Protein AF-A0A521HT39-F1 (afdb_monomer)

Structure (mmCIF, N/CA/C/O backbone):
data_AF-A0A521HT39-F1
#
_entry.id   AF-A0A521HT39-F1
#
loop_
_atom_site.group_PDB
_atom_site.id
_atom_site.type_symbol
_atom_site.label_atom_id
_atom_site.label_alt_id
_atom_site.label_comp_id
_atom_site.label_asym_id
_atom_site.label_entity_id
_atom_site.label_seq_id
_atom_site.pdbx_PDB_ins_code
_atom_site.Cartn_x
_atom_site.Cartn_y
_atom_site.Cartn_z
_atom_site.occupancy
_atom_site.B_iso_or_equiv
_atom_site.auth_seq_id
_atom_site.auth_comp_id
_atom_site.auth_asym_id
_atom_site.auth_atom_id
_atom_site.pdbx_PDB_model_num
ATOM 1 N N . ALA A 1 1 ? -2.090 -10.383 2.179 1.00 93.12 1 ALA A N 1
ATOM 2 C CA . ALA A 1 1 ? -1.830 -10.286 0.728 1.00 93.12 1 ALA A CA 1
ATOM 3 C C . ALA A 1 1 ? -0.849 -9.140 0.481 1.00 93.12 1 ALA A C 1
ATOM 5 O O . ALA A 1 1 ? -0.624 -8.365 1.406 1.00 93.12 1 ALA A O 1
ATOM 6 N N . LEU A 1 2 ? -0.235 -9.065 -0.701 1.00 97.25 2 LEU A N 1
ATOM 7 C CA . LEU A 1 2 ? 0.604 -7.942 -1.133 1.00 97.25 2 LEU A CA 1
ATOM 8 C C . LEU A 1 2 ? -0.141 -7.148 -2.207 1.00 97.25 2 LEU A C 1
ATOM 10 O O . LEU A 1 2 ? -0.642 -7.731 -3.161 1.00 97.25 2 LEU A O 1
ATOM 14 N N . TYR A 1 3 ? -0.168 -5.828 -2.072 1.00 98.06 3 TYR A N 1
ATOM 15 C CA . TYR A 1 3 ? -0.717 -4.931 -3.082 1.00 98.06 3 TYR A CA 1
ATOM 16 C C . TYR A 1 3 ? 0.444 -4.079 -3.578 1.00 98.06 3 TYR A C 1
ATOM 18 O O . TYR A 1 3 ? 1.087 -3.383 -2.793 1.00 98.06 3 TYR A O 1
ATOM 26 N N . ALA A 1 4 ? 0.765 -4.206 -4.859 1.00 98.00 4 ALA A N 1
ATOM 27 C 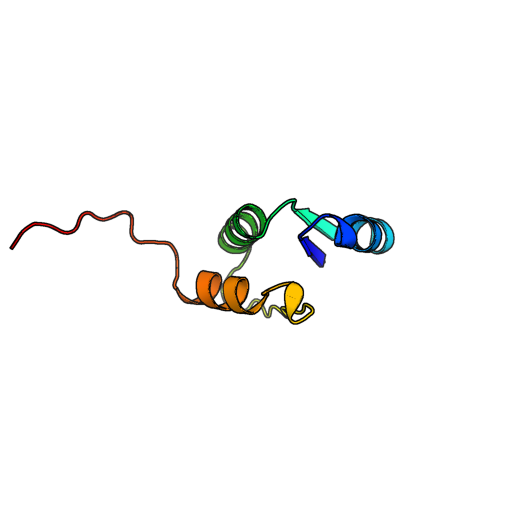CA . ALA A 1 4 ? 1.862 -3.504 -5.509 1.00 98.00 4 ALA A CA 1
ATOM 28 C C . ALA A 1 4 ? 1.285 -2.504 -6.509 1.00 98.00 4 ALA A C 1
ATOM 30 O O . ALA A 1 4 ? 0.298 -2.813 -7.170 1.00 98.00 4 ALA A O 1
ATOM 31 N N . VAL A 1 5 ? 1.877 -1.319 -6.628 1.00 98.06 5 VAL A N 1
ATOM 32 C CA . VAL A 1 5 ? 1.379 -0.278 -7.530 1.00 98.06 5 VAL A CA 1
ATOM 33 C C . VAL A 1 5 ? 2.505 0.384 -8.311 1.00 98.06 5 VAL A C 1
ATOM 35 O O . VAL A 1 5 ? 3.560 0.707 -7.761 1.00 98.06 5 VAL A O 1
ATOM 38 N N . GLY A 1 6 ? 2.258 0.601 -9.601 1.00 95.69 6 GLY A N 1
ATOM 39 C CA . GLY A 1 6 ? 3.191 1.212 -10.540 1.00 95.69 6 GLY A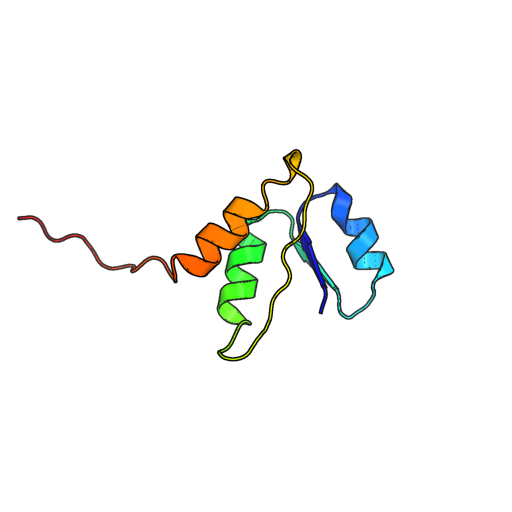 CA 1
ATOM 40 C C . GLY A 1 6 ? 4.082 0.188 -11.242 1.00 95.69 6 GLY A C 1
ATOM 41 O O . GLY A 1 6 ? 4.352 -0.895 -10.718 1.00 95.69 6 GLY A O 1
ATOM 42 N N . GLU A 1 7 ? 4.543 0.544 -12.438 1.00 91.25 7 GLU A N 1
ATOM 43 C CA . GLU A 1 7 ? 5.211 -0.345 -13.402 1.00 91.25 7 GLU A CA 1
ATOM 44 C C . GLU A 1 7 ? 6.361 -1.167 -12.798 1.00 91.25 7 GLU A C 1
ATOM 46 O O . GLU A 1 7 ? 6.383 -2.392 -12.900 1.00 91.25 7 GLU A O 1
ATOM 51 N N . LEU A 1 8 ? 7.270 -0.515 -12.067 1.00 90.31 8 LEU A N 1
ATOM 52 C CA . LEU A 1 8 ? 8.462 -1.162 -11.504 1.00 90.31 8 LEU A CA 1
ATOM 53 C C . LEU A 1 8 ? 8.155 -2.189 -10.400 1.00 90.31 8 LEU A C 1
ATOM 55 O O . LEU A 1 8 ? 9.026 -2.971 -10.023 1.00 90.31 8 LEU A O 1
ATOM 59 N N . SER A 1 9 ? 6.935 -2.188 -9.859 1.00 92.56 9 SER A N 1
ATOM 60 C CA . SER A 1 9 ? 6.535 -3.087 -8.774 1.00 92.56 9 SER A CA 1
ATOM 61 C C . SER A 1 9 ? 5.903 -4.401 -9.257 1.00 92.56 9 SER A C 1
ATOM 63 O O . SER A 1 9 ? 5.665 -5.288 -8.434 1.00 92.56 9 SER A O 1
ATOM 65 N N . ASP A 1 10 ? 5.688 -4.577 -10.568 1.00 93.81 10 ASP A N 1
ATOM 66 C CA . ASP A 1 10 ? 5.117 -5.813 -11.132 1.00 93.81 10 ASP A CA 1
ATOM 67 C C . ASP A 1 10 ? 6.003 -7.032 -10.826 1.00 93.81 10 ASP A C 1
ATOM 69 O O . ASP A 1 10 ? 5.534 -8.059 -10.336 1.00 93.81 10 ASP A O 1
ATOM 73 N N . ALA A 1 11 ? 7.322 -6.892 -10.990 1.00 94.31 11 ALA A N 1
ATOM 74 C CA . ALA A 1 11 ? 8.270 -7.961 -10.675 1.00 94.31 11 ALA A CA 1
ATOM 75 C C . ALA A 1 11 ? 8.190 -8.410 -9.201 1.00 94.31 11 ALA A C 1
ATOM 77 O O . ALA A 1 11 ? 8.282 -9.604 -8.911 1.00 94.31 11 ALA A O 1
ATOM 78 N N . MET A 1 12 ? 7.960 -7.475 -8.271 1.00 94.25 12 MET A N 1
ATOM 79 C CA . MET A 1 12 ? 7.773 -7.781 -6.849 1.00 94.25 12 MET A CA 1
ATOM 80 C C . MET A 1 12 ? 6.479 -8.570 -6.615 1.00 94.25 12 MET A C 1
ATOM 82 O O . MET A 1 12 ? 6.495 -9.555 -5.876 1.00 94.25 12 MET A O 1
ATOM 86 N N . ALA A 1 13 ? 5.373 -8.170 -7.250 1.00 96.38 13 ALA A N 1
ATOM 87 C CA . ALA A 1 13 ? 4.107 -8.893 -7.153 1.00 96.38 13 ALA A CA 1
ATOM 88 C C . ALA A 1 13 ? 4.248 -10.328 -7.682 1.00 96.38 13 ALA A C 1
ATOM 90 O O . ALA A 1 13 ? 3.872 -11.279 -6.997 1.00 96.38 13 ALA A O 1
ATOM 91 N N . ARG A 1 14 ? 4.880 -10.498 -8.849 1.00 95.38 14 ARG A N 1
ATOM 92 C CA . ARG A 1 14 ? 5.150 -11.820 -9.434 1.00 95.38 14 ARG A CA 1
ATOM 93 C C . ARG A 1 14 ? 5.999 -12.696 -8.516 1.00 95.38 14 ARG A C 1
ATOM 95 O O . ARG A 1 14 ? 5.662 -13.860 -8.319 1.00 95.38 14 ARG A O 1
ATOM 102 N N . ALA A 1 15 ? 7.058 -12.141 -7.925 1.00 97.12 15 ALA A N 1
ATOM 103 C CA . ALA A 1 15 ? 7.932 -12.871 -7.007 1.00 97.12 15 ALA A C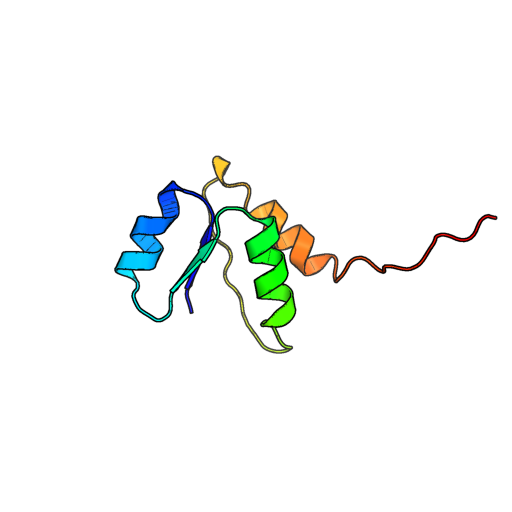A 1
ATOM 104 C C . ALA A 1 15 ? 7.230 -13.271 -5.696 1.00 97.12 15 ALA A C 1
ATOM 106 O O . ALA A 1 15 ? 7.522 -14.326 -5.139 1.00 97.12 15 ALA A O 1
ATOM 107 N N . PHE A 1 16 ? 6.289 -12.459 -5.204 1.00 97.06 16 PHE A N 1
ATOM 108 C CA . PHE A 1 16 ? 5.499 -12.777 -4.010 1.00 97.06 16 PHE A CA 1
ATOM 109 C C . PHE A 1 16 ? 4.466 -13.892 -4.257 1.00 97.06 16 PHE A C 1
ATOM 111 O O . PHE A 1 16 ? 4.069 -14.596 -3.324 1.00 97.06 16 PHE A O 1
ATOM 118 N N . GLY A 1 17 ? 4.042 -14.077 -5.508 1.00 96.25 17 GLY A N 1
ATOM 119 C CA . GLY A 1 17 ? 3.185 -15.178 -5.936 1.00 96.25 17 GLY A CA 1
ATOM 120 C C . GLY A 1 17 ? 1.690 -14.899 -5.778 1.00 96.25 17 GLY A C 1
ATOM 121 O O . GLY A 1 17 ? 1.240 -13.757 -5.790 1.00 96.25 17 GLY A O 1
ATOM 122 N N . SER A 1 18 ? 0.892 -15.959 -5.624 1.00 95.94 18 SER A N 1
ATOM 123 C CA . SER A 1 18 ? -0.578 -15.930 -5.767 1.00 95.94 18 SER A CA 1
ATOM 124 C C . SER A 1 18 ? -1.331 -15.016 -4.796 1.00 95.94 18 SER A C 1
ATOM 126 O O . SER A 1 18 ? -2.497 -14.708 -5.017 1.00 95.94 18 SER A O 1
ATOM 128 N N . ARG A 1 19 ? -0.682 -14.578 -3.713 1.00 96.25 19 ARG A N 1
ATOM 129 C CA . ARG A 1 19 ? -1.256 -13.641 -2.737 1.00 96.25 19 ARG A CA 1
ATOM 130 C C . ARG A 1 19 ? -0.905 -12.181 -3.029 1.00 96.25 19 ARG A C 1
ATOM 132 O O . ARG A 1 19 ? -1.128 -11.344 -2.151 1.00 96.25 19 ARG A O 1
ATOM 139 N N . ALA A 1 20 ? -0.315 -11.881 -4.184 1.00 97.50 20 ALA A N 1
ATOM 140 C CA . ALA A 1 20 ? -0.053 -10.525 -4.635 1.00 97.50 20 ALA A CA 1
ATOM 141 C C . ALA A 1 20 ? -1.033 -10.081 -5.718 1.00 97.50 20 ALA A C 1
ATOM 143 O O . ALA A 1 20 ? -1.452 -10.868 -6.565 1.00 97.50 20 ALA A O 1
ATOM 144 N N . ARG A 1 21 ? -1.333 -8.786 -5.715 1.00 97.56 21 ARG A N 1
ATOM 145 C CA . ARG A 1 21 ? -2.082 -8.104 -6.763 1.00 97.56 21 ARG A CA 1
ATOM 146 C C . ARG A 1 21 ? -1.329 -6.840 -7.160 1.00 97.56 21 ARG A C 1
ATOM 148 O O . ARG A 1 21 ? -0.951 -6.048 -6.297 1.00 97.56 21 ARG A O 1
ATOM 155 N N . HIS A 1 22 ? -1.077 -6.683 -8.455 1.00 98.06 22 HIS A N 1
ATOM 156 C CA . HIS A 1 22 ? -0.464 -5.484 -9.023 1.00 98.06 22 HIS A CA 1
ATOM 157 C C . HIS A 1 22 ? -1.542 -4.538 -9.559 1.00 98.06 22 HIS A C 1
ATOM 159 O O . HIS A 1 22 ? -2.579 -4.986 -10.051 1.00 98.06 22 HIS A O 1
ATOM 165 N N . PHE A 1 23 ? -1.288 -3.241 -9.437 1.00 98.00 23 PHE A N 1
ATOM 166 C CA . PHE A 1 23 ? -2.135 -2.156 -9.907 1.00 98.00 23 PHE A CA 1
ATOM 167 C C . PHE A 1 23 ? -1.304 -1.196 -10.756 1.00 98.00 23 PHE A C 1
ATOM 169 O O . PHE A 1 23 ? -0.159 -0.874 -10.422 1.00 98.00 23 PHE A O 1
ATOM 176 N N . ALA A 1 24 ? -1.889 -0.708 -11.848 1.00 96.44 24 ALA A N 1
ATOM 177 C CA . ALA A 1 24 ? -1.213 0.237 -12.732 1.00 96.44 24 ALA A CA 1
ATOM 178 C C . ALA A 1 24 ? -0.989 1.598 -12.048 1.00 96.44 24 ALA A C 1
ATOM 180 O O . ALA A 1 24 ? 0.059 2.216 -12.234 1.00 96.44 24 ALA A O 1
ATOM 181 N N . ASP A 1 25 ? -1.937 2.029 -11.213 1.00 96.44 25 ASP A N 1
ATOM 182 C CA . ASP A 1 25 ? -1.941 3.341 -10.570 1.00 96.44 25 ASP A CA 1
ATOM 183 C C . ASP A 1 25 ? -2.517 3.301 -9.143 1.00 96.44 25 ASP A C 1
ATOM 185 O O . ASP A 1 25 ? -3.090 2.310 -8.685 1.00 96.44 25 ASP A O 1
ATOM 189 N N . GLN A 1 26 ? -2.321 4.399 -8.407 1.00 97.44 26 GLN A N 1
ATOM 190 C CA . GLN A 1 26 ? -2.776 4.502 -7.020 1.00 97.44 26 GLN A CA 1
ATOM 191 C C . GLN A 1 26 ? -4.302 4.545 -6.901 1.00 97.44 26 GLN A C 1
ATOM 193 O O . GLN A 1 26 ? -4.823 4.086 -5.891 1.00 97.44 26 GLN A O 1
ATOM 198 N N . ALA A 1 27 ? -5.019 5.067 -7.900 1.00 96.75 27 ALA A N 1
ATOM 199 C CA . ALA A 1 27 ? -6.473 5.196 -7.841 1.00 96.75 27 ALA A CA 1
ATOM 200 C C . ALA A 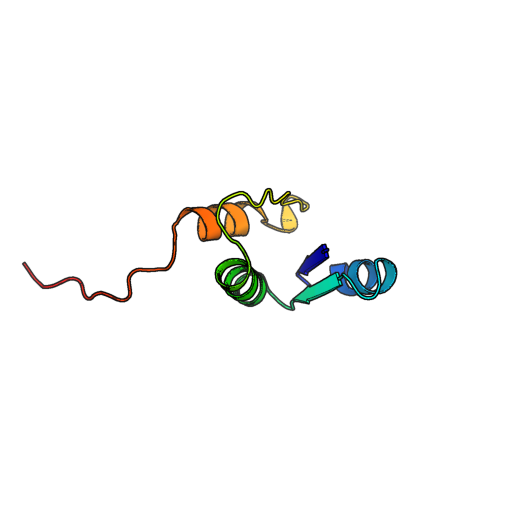1 27 ? -7.139 3.814 -7.815 1.00 96.75 27 ALA A C 1
ATOM 202 O O . ALA A 1 27 ? -7.897 3.508 -6.897 1.00 96.75 27 ALA A O 1
ATOM 203 N N . THR A 1 28 ? -6.754 2.943 -8.746 1.00 97.62 28 THR A N 1
ATOM 204 C CA . THR A 1 28 ? -7.234 1.556 -8.823 1.00 97.62 28 THR A CA 1
ATOM 205 C C . THR A 1 28 ? -6.836 0.729 -7.597 1.00 97.62 28 THR A C 1
ATOM 207 O O . THR A 1 28 ? -7.622 -0.094 -7.123 1.00 97.62 28 THR A O 1
ATOM 210 N N . LEU A 1 29 ? -5.648 0.974 -7.028 1.00 97.94 29 LEU A N 1
ATOM 211 C CA . LEU A 1 29 ? -5.245 0.391 -5.744 1.00 97.94 29 LEU A CA 1
ATOM 212 C C . LEU A 1 29 ? -6.173 0.838 -4.602 1.00 97.94 29 LEU A C 1
ATOM 214 O O . LEU A 1 29 ? -6.635 0.005 -3.823 1.00 97.94 29 LEU A O 1
ATOM 218 N N . ILE A 1 30 ? -6.424 2.144 -4.478 1.00 97.50 30 ILE A N 1
ATOM 219 C CA . ILE A 1 30 ? -7.250 2.718 -3.408 1.00 97.50 30 ILE A CA 1
ATOM 220 C C . ILE A 1 30 ? -8.677 2.178 -3.490 1.00 97.50 30 ILE A C 1
ATOM 222 O O . ILE A 1 30 ? -9.228 1.783 -2.465 1.00 97.50 30 ILE A O 1
ATOM 226 N N . GLU A 1 31 ? -9.267 2.121 -4.684 1.00 96.94 31 GLU A N 1
ATOM 227 C CA . GLU A 1 31 ? -10.607 1.563 -4.892 1.00 96.94 31 GLU A CA 1
ATOM 228 C C . GLU A 1 31 ? -10.701 0.109 -4.420 1.00 96.94 31 GLU A C 1
ATOM 230 O O . GLU A 1 31 ? -11.611 -0.234 -3.664 1.00 96.94 31 GLU A O 1
ATOM 235 N N . ALA A 1 32 ? -9.727 -0.730 -4.788 1.00 96.75 32 ALA A N 1
ATOM 236 C CA . ALA A 1 32 ? -9.682 -2.115 -4.326 1.00 96.75 32 ALA A CA 1
ATOM 237 C C . ALA A 1 32 ? -9.541 -2.205 -2.800 1.00 96.75 32 ALA A C 1
ATOM 239 O O . ALA A 1 32 ? -10.288 -2.934 -2.151 1.00 96.75 32 ALA A O 1
ATOM 240 N N . LEU A 1 33 ? -8.637 -1.420 -2.206 1.00 96.50 33 LEU A N 1
ATOM 241 C CA . LEU A 1 33 ? -8.447 -1.400 -0.755 1.00 96.50 33 LEU A CA 1
ATOM 242 C C . LEU A 1 33 ? -9.710 -0.946 -0.014 1.00 96.50 33 LEU A C 1
ATOM 244 O O . LEU A 1 33 ? -10.032 -1.522 1.018 1.00 96.50 33 LEU A O 1
ATOM 248 N N . ARG A 1 34 ? -10.467 0.030 -0.528 1.00 94.69 34 ARG A N 1
ATOM 249 C CA . ARG A 1 34 ? -11.733 0.457 0.094 1.00 94.69 34 ARG A CA 1
ATOM 250 C C . ARG A 1 34 ? -12.800 -0.635 0.107 1.00 94.69 34 ARG A C 1
ATOM 252 O O . ARG A 1 34 ? -13.594 -0.669 1.039 1.00 94.69 34 ARG A O 1
ATOM 259 N N . GLY A 1 35 ? -12.838 -1.488 -0.915 1.00 93.62 35 GLY A N 1
ATOM 260 C CA . GLY A 1 35 ? -13.787 -2.602 -0.982 1.00 93.62 35 GLY A CA 1
ATOM 261 C C . GLY A 1 35 ? -13.395 -3.802 -0.117 1.00 93.62 35 GLY A C 1
ATOM 262 O O . GLY A 1 35 ? -14.258 -4.592 0.256 1.00 93.62 35 GLY A O 1
ATOM 263 N N . GLU A 1 36 ? -12.106 -3.950 0.191 1.00 94.25 36 GLU A N 1
ATOM 264 C CA . GLU A 1 36 ? -11.560 -5.143 0.848 1.00 94.25 36 GLU A CA 1
ATOM 265 C C . GLU A 1 36 ? -11.187 -4.916 2.323 1.00 94.25 36 GLU A C 1
ATOM 267 O O . GLU A 1 36 ? -11.208 -5.862 3.113 1.00 94.25 36 GLU A O 1
ATOM 272 N N . LEU A 1 37 ? -10.844 -3.683 2.713 1.00 93.38 37 LEU A N 1
ATOM 273 C CA . LEU A 1 37 ? -10.504 -3.351 4.094 1.00 93.38 37 LEU A CA 1
ATOM 274 C C . LEU A 1 37 ? -11.759 -3.291 4.969 1.00 93.38 37 LEU A C 1
ATOM 276 O O . LEU A 1 37 ? -12.707 -2.557 4.700 1.00 93.38 37 LEU A O 1
ATOM 280 N N . VAL A 1 38 ? -11.710 -4.012 6.081 1.00 92.25 38 VAL A N 1
ATOM 281 C CA . VAL A 1 38 ? -12.713 -4.017 7.143 1.00 92.25 38 VAL A CA 1
ATOM 282 C C . VAL A 1 38 ? -12.103 -3.561 8.467 1.00 92.25 38 VAL A C 1
ATOM 284 O O . VAL A 1 38 ? -10.881 -3.542 8.657 1.00 92.25 38 VAL A O 1
ATOM 287 N N . ALA A 1 39 ? -12.967 -3.197 9.416 1.00 91.81 39 ALA A N 1
ATOM 288 C CA . ALA A 1 39 ? -12.543 -2.845 10.765 1.00 91.81 39 ALA A CA 1
ATOM 289 C C . ALA A 1 39 ? -11.680 -3.963 11.381 1.00 91.81 39 ALA A C 1
ATOM 291 O O . ALA A 1 39 ? -12.016 -5.144 11.306 1.00 91.81 39 ALA A O 1
ATOM 292 N N . GLY A 1 40 ? -10.555 -3.579 11.987 1.00 93.44 40 GLY A N 1
ATOM 293 C CA . GLY A 1 40 ? -9.583 -4.510 12.565 1.00 93.44 40 GLY A CA 1
ATOM 294 C C . GLY A 1 40 ? -8.469 -4.957 11.612 1.00 93.44 40 GLY A C 1
ATOM 295 O O . GLY A 1 40 ? -7.480 -5.526 12.076 1.00 93.44 40 GLY A O 1
ATOM 296 N N . ASN A 1 41 ? -8.547 -4.668 10.307 1.00 94.44 41 ASN A N 1
ATOM 297 C CA . ASN A 1 41 ? -7.381 -4.842 9.445 1.00 94.44 41 ASN A CA 1
ATOM 298 C C . ASN A 1 41 ? -6.258 -3.874 9.838 1.00 94.44 41 ASN A C 1
ATOM 300 O O . ASN A 1 41 ? -6.485 -2.699 10.113 1.00 94.44 41 ASN A O 1
ATOM 304 N N . THR A 1 42 ? -5.023 -4.373 9.811 1.00 96.00 42 THR A N 1
ATOM 305 C CA . THR A 1 42 ? -3.813 -3.554 9.919 1.00 96.00 42 THR A CA 1
ATOM 306 C C . THR A 1 42 ? -3.115 -3.552 8.567 1.00 96.00 42 THR A C 1
ATOM 308 O O . THR A 1 42 ? -2.797 -4.617 8.036 1.00 96.00 42 THR A O 1
ATOM 311 N N . LEU A 1 43 ? -2.878 -2.364 8.011 1.00 96.56 43 LEU A N 1
ATOM 312 C CA . LEU A 1 43 ? -2.224 -2.180 6.718 1.00 96.5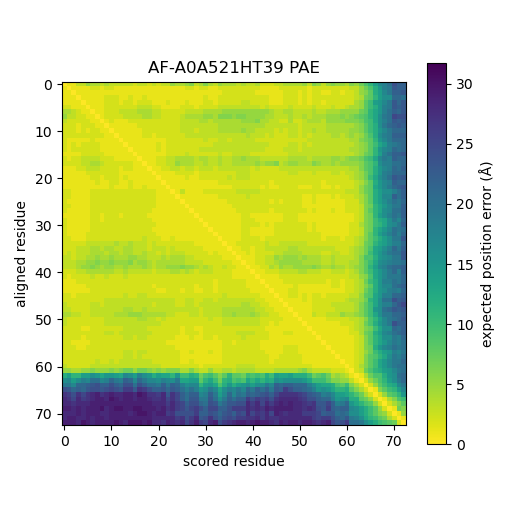6 43 LEU A CA 1
ATOM 313 C C . LEU A 1 43 ? -0.889 -1.452 6.899 1.00 96.56 43 LEU A C 1
ATOM 315 O O . LEU A 1 43 ? -0.835 -0.386 7.508 1.00 96.56 43 LEU A O 1
ATOM 319 N N . LEU A 1 44 ? 0.179 -2.008 6.327 1.00 97.94 44 LEU A N 1
ATOM 320 C CA . LEU A 1 44 ? 1.465 -1.327 6.191 1.00 97.94 44 LEU A CA 1
ATOM 321 C C . LEU A 1 44 ? 1.579 -0.756 4.779 1.00 97.94 44 LEU A C 1
ATOM 323 O O . LEU A 1 44 ? 1.581 -1.507 3.805 1.00 97.94 44 LEU A O 1
ATOM 327 N N . ILE A 1 45 ? 1.728 0.562 4.677 1.00 97.31 45 ILE A N 1
ATOM 328 C CA . ILE A 1 45 ? 1.955 1.253 3.407 1.00 97.31 45 ILE A CA 1
ATOM 329 C C . ILE A 1 45 ? 3.422 1.674 3.340 1.00 97.31 45 ILE A C 1
ATOM 331 O O . ILE A 1 45 ? 3.942 2.326 4.246 1.00 97.31 45 ILE A O 1
ATOM 335 N N . LYS A 1 46 ? 4.108 1.300 2.255 1.00 96.25 46 LYS A N 1
ATOM 336 C CA . LYS A 1 46 ? 5.519 1.629 2.043 1.00 96.25 46 LYS A CA 1
ATOM 337 C C . LYS A 1 46 ? 5.786 1.983 0.586 1.00 96.25 46 LYS A C 1
ATOM 339 O O . LYS A 1 46 ? 5.364 1.282 -0.321 1.00 96.25 46 LYS A O 1
ATOM 344 N N . GLY A 1 47 ? 6.580 3.029 0.381 1.00 95.50 47 GLY A N 1
ATOM 345 C CA . GLY A 1 47 ? 7.168 3.370 -0.913 1.00 95.50 47 GLY A CA 1
ATOM 346 C C . GLY A 1 47 ? 8.428 4.211 -0.752 1.00 95.50 47 GLY A C 1
ATOM 347 O O . GLY A 1 47 ? 8.829 4.541 0.372 1.00 95.50 47 GLY A O 1
ATOM 348 N N . SER A 1 48 ? 9.074 4.529 -1.871 1.00 94.81 48 SER A N 1
ATOM 349 C CA . SER A 1 48 ? 10.115 5.559 -1.915 1.00 94.81 48 SER A CA 1
ATOM 350 C C . SER A 1 48 ? 9.478 6.955 -1.871 1.00 94.81 48 SER A C 1
ATOM 352 O O . SER A 1 48 ? 8.274 7.086 -2.085 1.00 94.81 48 SER A O 1
ATOM 354 N N . ARG A 1 49 ? 10.275 8.012 -1.656 1.00 93.94 49 ARG A N 1
ATOM 355 C CA . ARG A 1 49 ? 9.774 9.399 -1.744 1.00 93.94 49 ARG A CA 1
ATOM 356 C C . ARG A 1 49 ? 9.135 9.699 -3.108 1.00 93.94 49 ARG A C 1
ATOM 358 O O . ARG A 1 49 ? 8.089 10.326 -3.159 1.00 93.94 49 ARG A O 1
ATOM 365 N N . GLY A 1 50 ? 9.718 9.189 -4.197 1.00 93.56 50 GLY A N 1
ATOM 366 C CA . GLY A 1 50 ? 9.1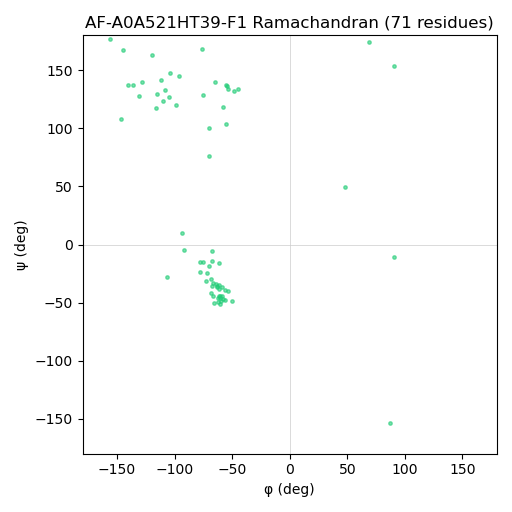74 9.363 -5.549 1.00 93.56 50 GLY A CA 1
ATOM 367 C C . GLY A 1 50 ? 7.880 8.585 -5.805 1.00 93.56 50 GLY A C 1
ATOM 368 O O . GLY A 1 50 ? 7.138 8.921 -6.718 1.00 93.56 50 GLY A O 1
ATOM 369 N N . SER A 1 51 ? 7.583 7.571 -4.988 1.00 94.19 51 SER A N 1
ATOM 370 C CA . SER A 1 51 ? 6.356 6.777 -5.102 1.00 94.19 51 SER A CA 1
ATOM 371 C C . SER A 1 51 ? 5.124 7.485 -4.532 1.00 94.19 51 SER A C 1
ATOM 373 O O . SER A 1 51 ? 4.022 7.025 -4.806 1.00 94.19 51 SER A O 1
ATOM 375 N N . ALA A 1 52 ? 5.295 8.552 -3.738 1.00 96.81 52 ALA A N 1
ATOM 376 C CA . ALA A 1 52 ? 4.212 9.340 -3.138 1.00 96.81 52 ALA A CA 1
ATOM 377 C C . ALA A 1 52 ? 3.121 8.483 -2.451 1.00 96.81 52 ALA A C 1
ATOM 379 O O . ALA A 1 52 ? 1.933 8.608 -2.746 1.00 96.81 52 ALA A O 1
ATOM 380 N N . MET A 1 53 ? 3.533 7.541 -1.591 1.00 97.25 53 MET A N 1
ATOM 381 C CA . MET A 1 53 ? 2.614 6.625 -0.887 1.00 97.25 53 MET A CA 1
ATOM 382 C C . MET A 1 53 ? 1.854 7.282 0.273 1.00 97.25 53 MET A C 1
ATOM 384 O O . MET A 1 53 ? 0.854 6.740 0.734 1.00 97.25 53 MET A O 1
ATOM 388 N N . ASP A 1 54 ? 2.299 8.453 0.716 1.00 97.44 54 ASP A N 1
ATOM 389 C CA . ASP A 1 54 ? 1.562 9.366 1.591 1.00 97.44 54 ASP A CA 1
ATOM 390 C C . ASP A 1 54 ? 0.175 9.699 1.022 1.00 97.44 54 ASP A C 1
ATOM 392 O O . ASP A 1 54 ? -0.810 9.624 1.751 1.00 97.44 54 ASP A O 1
ATOM 396 N N . ARG A 1 55 ? 0.056 9.896 -0.297 1.00 97.12 55 ARG A N 1
ATOM 397 C CA . ARG A 1 55 ? -1.239 10.137 -0.960 1.00 97.12 55 ARG A CA 1
ATOM 398 C C . ARG A 1 55 ? -2.224 8.976 -0.818 1.00 97.12 55 ARG A C 1
ATOM 400 O O . ARG A 1 55 ? -3.426 9.193 -0.700 1.00 97.12 55 ARG A O 1
ATOM 407 N N . VAL A 1 56 ? -1.726 7.737 -0.809 1.00 97.00 56 VAL A N 1
ATOM 408 C CA . VAL A 1 56 ? -2.563 6.543 -0.593 1.00 97.00 56 VAL A CA 1
ATOM 409 C C . VAL A 1 56 ? -3.081 6.515 0.844 1.00 97.00 56 VAL A C 1
ATOM 411 O O . VAL A 1 56 ? -4.255 6.223 1.064 1.00 97.00 56 VAL A O 1
ATOM 414 N N . VAL A 1 57 ? -2.229 6.853 1.818 1.00 96.38 57 VAL A N 1
ATOM 415 C CA . VAL A 1 57 ? -2.621 6.965 3.232 1.00 96.38 57 VAL A CA 1
ATOM 416 C C . VAL A 1 57 ? -3.705 8.029 3.394 1.00 96.38 57 VAL A C 1
ATOM 418 O O . VAL A 1 57 ? -4.758 7.743 3.961 1.00 96.38 57 VAL A O 1
ATOM 421 N N . GLU A 1 58 ? -3.474 9.229 2.859 1.00 97.12 58 GLU A N 1
ATOM 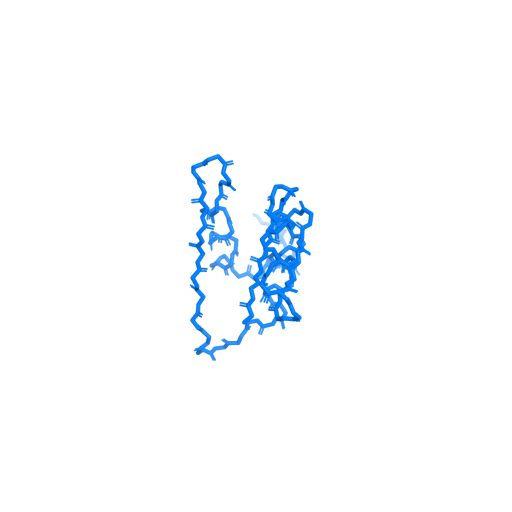422 C CA . GLU A 1 58 ? -4.423 10.346 2.913 1.00 97.12 58 GLU A CA 1
ATOM 423 C C . GLU A 1 58 ? -5.778 9.965 2.317 1.00 97.12 58 GLU A C 1
ATOM 425 O O . GLU A 1 58 ? -6.812 10.168 2.955 1.00 97.12 58 GLU A O 1
ATOM 430 N N . ALA A 1 59 ? -5.784 9.345 1.134 1.00 96.06 59 ALA A N 1
ATOM 431 C CA . ALA A 1 59 ? -7.016 8.916 0.489 1.00 96.06 59 ALA A CA 1
ATOM 432 C C . ALA A 1 59 ? -7.790 7.915 1.357 1.00 96.06 59 ALA A C 1
ATOM 434 O O . ALA A 1 59 ? -8.986 8.096 1.585 1.00 96.06 59 ALA A O 1
ATOM 435 N N . LEU A 1 60 ? -7.133 6.877 1.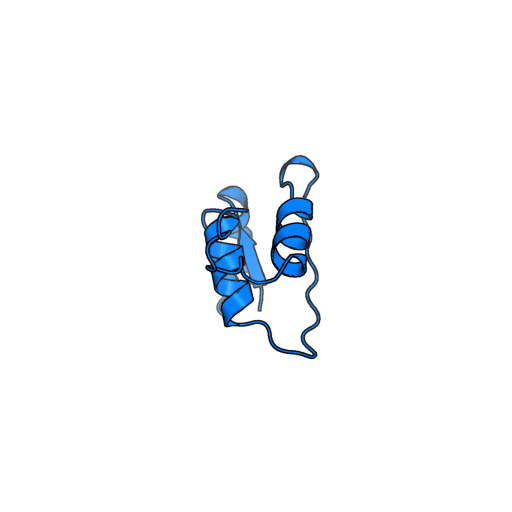879 1.00 94.44 60 LEU A N 1
ATOM 436 C CA . LEU A 1 60 ? -7.800 5.866 2.703 1.00 94.44 60 LEU A CA 1
ATOM 437 C C . LEU A 1 60 ? -8.373 6.458 3.999 1.00 94.44 60 LEU A C 1
ATOM 439 O O . LEU A 1 60 ? -9.478 6.080 4.388 1.00 94.44 60 LEU A O 1
ATOM 443 N N . LEU A 1 61 ? -7.678 7.420 4.615 1.00 93.31 61 LEU A N 1
ATOM 444 C CA . LEU A 1 61 ? -8.141 8.114 5.821 1.00 93.31 61 LEU A CA 1
ATOM 445 C C . LEU A 1 61 ? -9.293 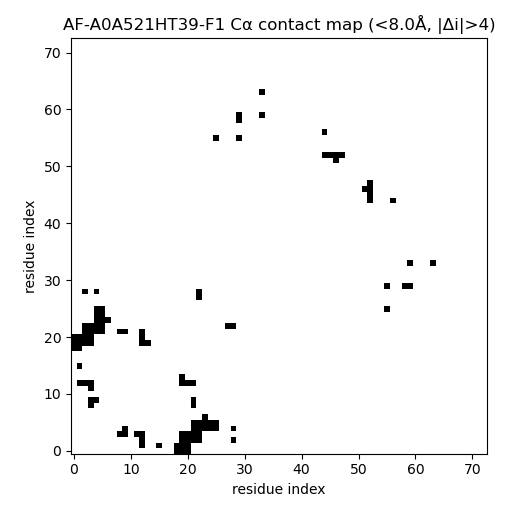9.093 5.561 1.00 93.31 61 LEU A C 1
ATOM 447 O O . LEU A 1 61 ? -10.143 9.257 6.430 1.00 93.31 61 LEU A O 1
ATOM 451 N N . ALA A 1 62 ? -9.360 9.710 4.378 1.00 89.81 62 ALA A N 1
ATOM 452 C CA . ALA A 1 62 ? -10.418 10.660 4.023 1.00 89.81 62 ALA A CA 1
ATOM 453 C C . ALA A 1 62 ? -11.821 10.025 3.892 1.00 89.81 62 ALA A C 1
ATOM 455 O O . ALA A 1 62 ? -12.797 10.746 3.708 1.00 89.81 62 ALA A O 1
ATOM 456 N N . GLY A 1 63 ? -11.938 8.693 3.995 1.00 71.00 63 GLY A N 1
ATOM 457 C CA . GLY A 1 63 ? -13.194 7.973 3.768 1.00 71.00 63 GLY A CA 1
ATOM 458 C C . GLY A 1 63 ? -13.628 8.003 2.293 1.00 71.00 63 GLY A C 1
ATOM 459 O O . GLY A 1 63 ? -12.945 8.601 1.456 1.00 71.00 63 GLY A O 1
ATOM 460 N N . PRO A 1 64 ? -14.702 7.289 1.912 1.00 64.31 64 PRO A N 1
ATOM 461 C CA . PRO A 1 64 ? -15.312 7.468 0.599 1.00 64.31 64 PRO A CA 1
ATOM 462 C C . PRO A 1 64 ? -15.679 8.943 0.423 1.00 64.31 64 PRO A C 1
ATOM 464 O O . PRO A 1 64 ? -16.204 9.552 1.352 1.00 64.31 64 PRO A O 1
ATOM 467 N N . ALA A 1 65 ? -15.420 9.520 -0.753 1.00 58.59 65 ALA A N 1
ATOM 468 C CA . ALA A 1 65 ? -15.988 10.823 -1.065 1.00 58.59 65 ALA A CA 1
ATOM 469 C C . ALA A 1 65 ? -17.514 10.697 -0.954 1.00 58.59 65 ALA A C 1
ATOM 471 O O . ALA A 1 65 ? -18.118 9.883 -1.653 1.00 58.59 65 ALA A O 1
ATOM 472 N N . GLU A 1 66 ? -18.121 11.453 -0.042 1.00 48.34 66 GLU A N 1
ATOM 473 C CA . GLU A 1 66 ? -19.569 11.605 0.028 1.00 48.34 66 GLU A CA 1
ATOM 474 C C . GLU A 1 66 ? -20.040 12.098 -1.350 1.00 48.34 66 GLU A C 1
ATOM 476 O O . GLU A 1 66 ? -19.861 13.263 -1.709 1.00 48.34 66 GLU A O 1
ATOM 481 N N . ASN A 1 67 ? -20.623 11.207 -2.154 1.00 49.66 67 ASN A N 1
ATOM 482 C CA . ASN A 1 67 ? -21.401 11.591 -3.326 1.00 49.66 67 ASN A CA 1
ATOM 483 C C . ASN A 1 67 ? -22.703 12.232 -2.820 1.00 49.66 67 ASN A C 1
ATOM 485 O O . ASN A 1 67 ? -23.758 11.606 -2.808 1.00 49.66 67 ASN A O 1
ATOM 489 N N . GLY A 1 68 ? -22.615 13.473 -2.349 1.00 43.03 68 GLY A N 1
ATOM 490 C CA . GLY A 1 68 ? -23.727 14.230 -1.790 1.00 43.03 68 GLY A CA 1
ATOM 491 C C . GLY A 1 68 ? -23.544 15.704 -2.108 1.00 43.03 68 GLY A C 1
ATOM 492 O O . GLY A 1 68 ? -22.649 16.357 -1.578 1.00 43.03 68 GLY A O 1
ATOM 493 N N . GLY A 1 69 ? -24.369 16.209 -3.027 1.00 49.06 69 GLY A N 1
ATOM 494 C CA . GLY A 1 69 ? -24.312 17.580 -3.512 1.00 49.06 69 GLY A CA 1
ATOM 495 C C . GLY A 1 69 ? -24.225 18.601 -2.381 1.00 49.06 69 GLY A C 1
ATOM 496 O O . GLY A 1 69 ? -25.018 18.585 -1.439 1.00 49.06 69 GLY A O 1
ATOM 497 N N . ARG A 1 70 ? -23.290 19.545 -2.511 1.00 48.28 70 ARG A N 1
ATOM 498 C CA . ARG A 1 70 ? -23.378 20.787 -1.749 1.00 48.28 70 ARG A CA 1
ATOM 499 C C . ARG A 1 70 ? -24.541 21.580 -2.329 1.00 48.28 70 ARG A C 1
ATOM 501 O O . ARG A 1 70 ? -24.446 22.175 -3.399 1.00 48.28 70 ARG A O 1
ATOM 508 N N . HIS A 1 71 ? -25.654 21.481 -1.612 1.00 44.88 71 HIS A N 1
ATOM 509 C CA . HIS A 1 71 ? -26.765 22.411 -1.633 1.00 44.88 71 HIS A CA 1
ATOM 510 C C . HIS A 1 71 ? -26.216 23.840 -1.577 1.00 44.88 71 HIS A C 1
ATOM 512 O O . HIS A 1 71 ? -25.330 24.141 -0.774 1.00 44.88 71 HIS A O 1
ATOM 518 N N . ALA A 1 72 ? -26.747 24.691 -2.448 1.00 39.16 72 ALA A N 1
ATOM 519 C CA . ALA A 1 72 ? -26.616 26.128 -2.333 1.00 39.16 72 ALA A CA 1
ATOM 520 C C . ALA A 1 72 ? -27.103 26.598 -0.952 1.00 39.16 72 ALA A C 1
ATOM 522 O O . ALA A 1 72 ? -28.164 26.161 -0.499 1.00 39.16 72 ALA A O 1
ATOM 523 N N . ALA A 1 73 ? -26.341 27.497 -0.333 1.00 43.03 73 ALA A N 1
ATOM 524 C CA . ALA A 1 73 ? -26.815 28.582 0.523 1.00 43.03 73 ALA A CA 1
ATOM 525 C C . ALA A 1 73 ? -25.706 29.637 0.611 1.00 43.03 73 ALA A C 1
ATOM 527 O O . ALA A 1 73 ? -24.555 29.242 0.909 1.00 43.03 73 ALA A O 1
#

pLDDT: mean 88.88, std 16.53, range [39.16, 98.06]

Solvent-accessible surface area (backbone atoms only — not comparable to full-atom values): 4775 Å² total; per-residue (Å²): 124,45,81,30,59,31,79,87,32,44,65,57,22,62,72,67,34,94,55,35,44,69,29,80,41,68,67,65,43,48,55,52,46,67,76,68,63,54,94,88,70,85,83,88,87,85,64,54,84,92,61,51,48,65,59,56,53,52,50,66,71,67,49,77,81,76,93,61,81,85,72,89,128

Mean predicted aligned error: 6.28 Å

Secondary structure (DSSP, 8-state):
-EEEESGGGHHHHHHH-TTEEEESSHHHHHHHHHHH--TT--------GGGTTHHHHHHHHT-S---------

Foldseek 3Di:
DAEAEDDVCVVVQVVVPDPYDYYNHLVVVLVVCLVPDDPPDDDDFDDDPVNPSVVSVVSNVVHPPPPDDDDDD

Radius of gyration: 14.58 Å; Cα contacts (8 Å, |Δi|>4): 55; chains: 1; bounding box: 37×44×26 Å

Sequence (73 aa):
ALYAVGELSDAMARAFGSRARHFADQATLIEALRGELVAGNTLLIKGSRGSAMDRVVEALLAGPAENGGRHAA